Protein AF-N1UXR7-F1 (afdb_monomer_lite)

InterPro domains:
  IPR021555 Protein of unknown function DUF3000 [PF11452] (2-124)

Radius of gyration: 17.59 Å; chains: 1; bounding box: 46×43×42 Å

Sequence (134 aa):
MATGRFILLHDPEGSELWDGTFRIVTYIRAQLDAEMGNDTLLGSVAWTWLVEALDIHKAMYRNAGGTATRILSESFGTLAGQQDAIDIELRASWTPDNAQVQAHLEAWSDMVCTFAGLPPLPEGVASLPNRRRN

Organism: NCBI:txid1246476

Structure (mmCIF, N/CA/C/O backbone):
data_AF-N1UXR7-F1
#
_entry.id   AF-N1UXR7-F1
#
loop_
_atom_site.group_PDB
_atom_site.id
_atom_site.type_symbol
_atom_site.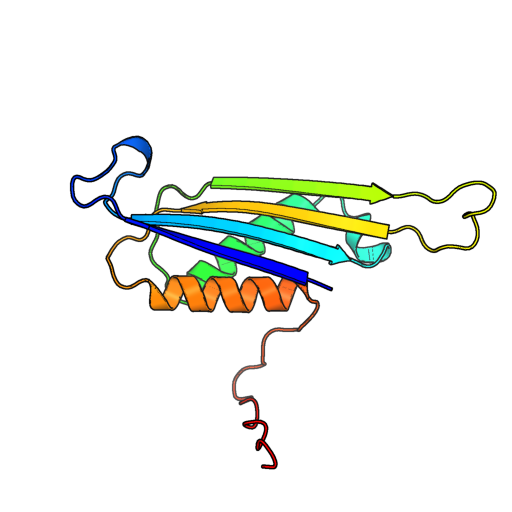label_atom_id
_atom_site.label_alt_id
_atom_site.label_comp_id
_atom_site.label_asym_id
_atom_site.label_entity_id
_atom_site.label_seq_id
_atom_site.pdbx_PDB_ins_code
_atom_site.Cartn_x
_atom_site.Cartn_y
_atom_site.Cartn_z
_atom_site.occupancy
_atom_site.B_iso_or_equiv
_atom_site.auth_seq_id
_atom_site.auth_comp_id
_atom_site.auth_asym_id
_atom_site.auth_atom_id
_atom_site.pdbx_PDB_model_num
ATOM 1 N N . MET A 1 1 ? -13.104 -8.328 7.776 1.00 74.94 1 MET A N 1
ATOM 2 C CA . MET A 1 1 ? -12.917 -8.693 6.344 1.00 74.94 1 MET A CA 1
ATOM 3 C C . MET A 1 1 ? -11.938 -7.706 5.733 1.00 74.94 1 MET A C 1
ATOM 5 O O . MET A 1 1 ? -12.107 -6.518 5.978 1.00 74.94 1 MET A O 1
ATOM 9 N N . ALA A 1 2 ? -10.950 -8.172 4.963 1.00 89.06 2 ALA A N 1
ATOM 10 C CA . ALA A 1 2 ? -10.018 -7.305 4.243 1.00 89.06 2 ALA A CA 1
ATOM 11 C C . ALA A 1 2 ? -10.224 -7.409 2.727 1.00 89.06 2 ALA A C 1
ATOM 13 O O . ALA A 1 2 ? -10.647 -8.439 2.202 1.00 89.06 2 ALA A O 1
ATOM 14 N N . THR A 1 3 ? -9.949 -6.331 2.008 1.00 92.81 3 THR A N 1
ATOM 15 C CA . THR A 1 3 ? -9.961 -6.287 0.547 1.00 92.81 3 THR A CA 1
ATOM 16 C C . THR A 1 3 ? -8.794 -5.437 0.084 1.00 92.81 3 THR A C 1
ATOM 18 O O . THR A 1 3 ? -8.600 -4.328 0.572 1.00 92.81 3 THR A O 1
ATOM 21 N N . GLY A 1 4 ? -8.032 -5.952 -0.875 1.00 94.44 4 GLY A N 1
ATOM 22 C CA . GLY A 1 4 ? -6.894 -5.260 -1.460 1.00 94.44 4 GLY A CA 1
ATOM 23 C C . GLY A 1 4 ? -7.018 -5.132 -2.975 1.00 94.44 4 GLY A C 1
ATOM 24 O O . GLY A 1 4 ? -7.702 -5.919 -3.627 1.00 94.44 4 GLY A O 1
ATOM 25 N N . ARG A 1 5 ? -6.294 -4.173 -3.551 1.00 97.75 5 ARG A N 1
ATOM 26 C CA . ARG A 1 5 ? -5.986 -4.094 -4.982 1.00 97.75 5 ARG A CA 1
ATOM 27 C C . ARG A 1 5 ? -4.489 -3.916 -5.158 1.00 97.75 5 ARG A C 1
ATOM 29 O O . ARG A 1 5 ? -3.922 -3.022 -4.544 1.00 97.75 5 ARG A O 1
ATOM 36 N N . PHE A 1 6 ? -3.897 -4.719 -6.031 1.00 97.88 6 PHE A N 1
ATOM 37 C CA . PHE A 1 6 ? -2.530 -4.552 -6.507 1.00 97.88 6 PHE A CA 1
ATOM 38 C C . PHE A 1 6 ? -2.580 -4.097 -7.961 1.00 97.88 6 PHE A C 1
ATOM 40 O O . PHE A 1 6 ? -3.139 -4.791 -8.811 1.00 97.88 6 PHE A O 1
ATOM 47 N N . ILE A 1 7 ? -2.040 -2.918 -8.245 1.00 98.31 7 ILE A N 1
ATOM 48 C CA . ILE A 1 7 ? -2.045 -2.324 -9.580 1.00 98.31 7 ILE A CA 1
ATOM 49 C C . ILE A 1 7 ? -0.595 -2.147 -10.001 1.00 98.31 7 ILE A C 1
ATOM 51 O O . ILE A 1 7 ? 0.155 -1.427 -9.346 1.00 98.31 7 ILE A O 1
ATOM 55 N N . LEU A 1 8 ? -0.216 -2.790 -11.103 1.00 97.81 8 LEU A N 1
ATOM 56 C CA . LEU A 1 8 ? 1.086 -2.615 -11.729 1.00 97.81 8 LEU A CA 1
ATOM 57 C C . LEU A 1 8 ? 0.935 -1.727 -12.960 1.00 97.81 8 LEU A C 1
ATOM 59 O O . LEU A 1 8 ? 0.212 -2.068 -13.895 1.00 97.81 8 LEU A O 1
ATOM 63 N N . LEU A 1 9 ? 1.627 -0.596 -12.949 1.00 97.56 9 LEU A N 1
ATOM 64 C CA . LEU A 1 9 ? 1.743 0.315 -14.078 1.00 97.56 9 LEU A CA 1
ATOM 65 C C . LEU A 1 9 ? 3.109 0.121 -14.733 1.00 97.56 9 LEU A C 1
ATOM 67 O O . LEU A 1 9 ? 4.101 -0.105 -14.037 1.00 97.56 9 LEU A O 1
ATOM 71 N N . HIS A 1 10 ? 3.145 0.226 -16.057 1.00 96.88 10 HIS A N 1
ATOM 72 C CA . HIS A 1 10 ? 4.367 0.157 -16.846 1.00 96.88 10 HIS A CA 1
ATOM 73 C C . HIS A 1 10 ? 4.370 1.278 -17.884 1.00 96.88 10 HIS A C 1
ATOM 75 O O . HIS A 1 10 ? 3.444 1.373 -18.690 1.00 96.88 10 HIS A O 1
ATOM 81 N N . ASP A 1 11 ? 5.419 2.091 -17.852 1.00 96.38 11 ASP A N 1
ATOM 82 C CA . ASP A 1 11 ? 5.752 3.093 -18.855 1.00 96.38 11 ASP A CA 1
ATOM 83 C C . ASP A 1 11 ? 7.132 2.744 -19.445 1.00 96.38 11 ASP A C 1
ATOM 85 O O . ASP A 1 11 ? 8.141 2.886 -18.746 1.00 96.38 11 ASP A O 1
ATOM 89 N N . PRO A 1 12 ? 7.201 2.255 -20.699 1.00 94.75 12 PRO A N 1
ATOM 90 C CA . PRO A 1 12 ? 8.462 1.876 -21.334 1.00 94.75 12 PRO A CA 1
ATOM 91 C C . PRO A 1 12 ? 9.459 3.030 -21.484 1.00 94.75 12 PRO A C 1
ATOM 93 O O . PRO A 1 12 ? 10.661 2.774 -21.550 1.00 94.75 12 PRO A O 1
ATOM 96 N N . GLU A 1 13 ? 8.980 4.275 -21.562 1.00 95.62 13 GLU A N 1
ATOM 97 C CA . GLU A 1 13 ? 9.832 5.464 -21.696 1.00 95.62 13 GLU A CA 1
ATOM 98 C C . GLU A 1 13 ? 10.360 5.944 -20.334 1.00 95.62 13 GLU A C 1
ATOM 100 O O . GLU A 1 13 ? 11.346 6.679 -20.267 1.00 95.62 13 GLU A O 1
ATOM 105 N N . GLY A 1 14 ? 9.768 5.445 -19.247 1.00 92.44 14 GLY A N 1
ATOM 106 C CA . GLY A 1 14 ? 10.100 5.812 -17.880 1.00 92.44 14 GLY A CA 1
ATOM 107 C C . GLY A 1 14 ? 9.419 7.103 -17.432 1.00 92.44 14 GLY A C 1
ATOM 108 O O . GLY A 1 14 ? 9.118 7.997 -18.216 1.00 92.44 14 GLY A O 1
ATOM 109 N N . SER A 1 15 ? 9.193 7.211 -16.125 1.00 93.38 15 SER A N 1
ATOM 110 C CA . SER A 1 15 ? 8.589 8.387 -15.504 1.00 93.38 15 SER A CA 1
ATOM 111 C C . SER A 1 15 ? 9.525 8.980 -14.458 1.00 93.38 15 SER A C 1
ATOM 113 O O . SER A 1 15 ? 9.924 8.282 -13.525 1.00 93.38 15 SER A O 1
ATOM 115 N N . GLU A 1 16 ? 9.819 10.280 -14.553 1.00 92.12 16 GLU A N 1
ATOM 116 C CA . GLU A 1 16 ? 10.569 11.006 -13.514 1.00 92.12 16 GLU A CA 1
ATOM 117 C C . GLU A 1 16 ? 9.841 10.977 -12.162 1.00 92.12 16 GLU A C 1
ATOM 119 O O . GLU A 1 16 ? 10.471 10.842 -11.118 1.00 92.12 16 GLU A O 1
ATOM 124 N N . LEU A 1 17 ? 8.502 11.034 -12.171 1.00 90.81 17 LEU A N 1
ATOM 125 C CA . LEU A 1 17 ? 7.686 10.966 -10.953 1.00 90.81 17 LEU A CA 1
ATOM 126 C C . LEU A 1 17 ? 7.802 9.612 -10.251 1.00 90.81 17 LEU A C 1
ATOM 128 O O . LEU A 1 17 ? 7.668 9.530 -9.030 1.00 90.81 17 LEU A O 1
ATOM 132 N N . TRP A 1 18 ? 7.988 8.538 -11.016 1.00 94.19 18 TRP A N 1
ATOM 133 C CA . TRP A 1 18 ? 8.164 7.201 -10.459 1.00 94.19 18 TRP A CA 1
ATOM 134 C C . TRP A 1 18 ? 9.631 6.922 -10.145 1.00 94.19 18 TRP A C 1
ATOM 136 O O . TRP A 1 18 ? 9.902 6.110 -9.262 1.00 94.19 18 TRP A O 1
ATOM 146 N N . ASP A 1 19 ? 10.556 7.610 -10.816 1.00 94.50 19 ASP A N 1
ATOM 147 C CA . ASP A 1 19 ? 11.961 7.227 -10.941 1.00 94.50 19 ASP A CA 1
ATOM 148 C C . ASP A 1 19 ? 12.082 5.798 -11.484 1.00 94.50 19 ASP A C 1
ATOM 150 O O . ASP A 1 19 ? 12.632 4.906 -10.851 1.00 94.50 19 ASP A O 1
ATOM 154 N N . GLY A 1 20 ? 11.473 5.510 -12.632 1.00 93.75 20 GLY A N 1
ATOM 155 C CA . GLY A 1 20 ? 11.534 4.171 -13.216 1.00 93.75 20 GLY A CA 1
ATOM 156 C C . GLY A 1 20 ? 10.464 3.909 -14.261 1.00 93.75 20 GLY A C 1
ATOM 157 O O . GLY A 1 20 ? 9.637 4.767 -14.561 1.00 93.75 20 GLY A O 1
ATOM 158 N N . THR A 1 21 ? 10.483 2.697 -14.812 1.00 96.50 21 THR A N 1
ATOM 159 C CA . THR A 1 21 ? 9.521 2.240 -15.828 1.00 96.50 21 THR A CA 1
ATOM 160 C C . THR A 1 21 ? 8.320 1.519 -15.228 1.00 96.50 21 THR A C 1
ATOM 162 O O . THR A 1 21 ? 7.313 1.340 -15.903 1.00 96.50 21 THR A O 1
ATOM 165 N N . PHE A 1 22 ? 8.385 1.123 -13.955 1.00 97.56 22 PHE A N 1
ATOM 166 C CA . PHE A 1 22 ? 7.290 0.461 -13.252 1.00 97.56 22 PHE A CA 1
ATOM 167 C C . PHE A 1 22 ? 6.837 1.265 -12.041 1.00 97.56 22 PHE A C 1
ATOM 169 O O . PHE A 1 22 ? 7.647 1.856 -11.330 1.00 97.56 22 PHE A O 1
ATOM 176 N N . ARG A 1 23 ? 5.539 1.211 -11.749 1.00 98.12 23 ARG A N 1
ATOM 177 C CA . ARG A 1 23 ? 4.977 1.723 -10.497 1.00 98.12 23 ARG A CA 1
ATOM 178 C C . ARG A 1 23 ? 3.941 0.754 -9.975 1.00 98.12 23 ARG A C 1
ATOM 180 O O . ARG A 1 23 ? 3.017 0.382 -10.693 1.00 98.12 23 ARG A O 1
ATOM 187 N N . ILE A 1 24 ? 4.079 0.370 -8.714 1.00 98.50 24 ILE A N 1
ATOM 188 C CA . ILE A 1 24 ? 3.041 -0.370 -8.012 1.00 98.50 24 ILE A CA 1
ATOM 189 C C . ILE A 1 24 ? 2.196 0.626 -7.236 1.00 98.50 24 ILE A C 1
ATOM 191 O O . ILE A 1 24 ? 2.721 1.506 -6.555 1.00 98.50 24 ILE A O 1
ATOM 195 N N . VAL A 1 25 ? 0.880 0.480 -7.342 1.00 98.31 25 VAL A N 1
ATOM 196 C CA . VAL A 1 25 ? -0.108 1.214 -6.556 1.00 98.31 25 VAL A CA 1
ATOM 197 C C . VAL A 1 25 ? -0.995 0.197 -5.855 1.00 98.31 25 VAL A C 1
ATOM 199 O O . VAL A 1 25 ? -1.487 -0.746 -6.474 1.00 98.31 25 VAL A O 1
ATOM 202 N N . THR A 1 26 ? -1.211 0.392 -4.560 1.00 97.81 26 THR A N 1
ATOM 203 C CA . THR A 1 26 ? -2.071 -0.465 -3.752 1.00 97.81 26 THR A CA 1
ATOM 204 C C . THR A 1 26 ? -3.121 0.333 -3.001 1.00 97.81 26 THR A C 1
ATOM 206 O O . THR A 1 26 ? -2.910 1.475 -2.583 1.00 97.81 26 THR A O 1
ATOM 209 N N . TYR A 1 27 ? -4.263 -0.316 -2.831 1.00 96.50 27 TYR A N 1
ATOM 210 C CA . TYR A 1 27 ? -5.338 0.082 -1.943 1.00 96.50 27 TYR A CA 1
ATOM 211 C C . TYR A 1 27 ? -5.692 -1.136 -1.099 1.00 96.50 27 TYR A C 1
ATOM 213 O O . TYR A 1 27 ? -6.022 -2.173 -1.671 1.00 96.50 27 TYR A O 1
ATOM 221 N N . ILE A 1 28 ? -5.647 -1.029 0.225 1.00 95.38 28 ILE A N 1
ATOM 222 C CA . ILE A 1 28 ? -6.076 -2.082 1.149 1.00 95.38 28 ILE A CA 1
ATOM 223 C C . ILE A 1 28 ? -7.066 -1.469 2.127 1.00 95.38 28 ILE A C 1
ATOM 225 O O . ILE A 1 28 ? -6.786 -0.430 2.717 1.00 95.38 28 ILE A O 1
ATOM 229 N N . ARG A 1 29 ? -8.214 -2.114 2.311 1.00 93.88 29 ARG A N 1
ATOM 230 C CA . ARG A 1 29 ? -9.185 -1.767 3.345 1.00 93.88 29 ARG A CA 1
ATOM 231 C C . ARG A 1 29 ? -9.473 -2.982 4.203 1.00 93.88 29 ARG A C 1
ATOM 233 O O . ARG A 1 29 ? -9.702 -4.064 3.662 1.00 93.88 29 ARG A O 1
ATOM 240 N N . ALA A 1 30 ? -9.518 -2.793 5.512 1.00 91.31 30 ALA A N 1
ATOM 241 C CA . ALA A 1 30 ? -9.981 -3.814 6.435 1.00 91.31 30 ALA A CA 1
ATOM 242 C C . ALA A 1 30 ? -10.808 -3.207 7.561 1.00 91.31 30 ALA A C 1
ATOM 244 O O . ALA A 1 30 ? -10.490 -2.128 8.059 1.00 91.31 30 ALA A O 1
ATOM 245 N N . GLN A 1 31 ? -11.832 -3.950 7.964 1.00 88.44 31 GLN A N 1
ATOM 246 C CA . GLN A 1 31 ? -12.543 -3.715 9.212 1.00 88.44 31 GLN A CA 1
ATOM 247 C C . GLN A 1 31 ? -11.806 -4.444 10.337 1.00 88.44 31 GLN A C 1
ATOM 249 O O . GLN A 1 31 ? -11.541 -5.645 10.209 1.00 88.44 31 GLN A O 1
ATOM 254 N N . LEU A 1 32 ? -11.492 -3.716 11.402 1.00 81.56 32 LEU A N 1
ATOM 255 C CA . LEU A 1 32 ? -10.800 -4.180 12.598 1.00 81.56 32 LEU A CA 1
ATOM 256 C C . LEU A 1 32 ? -11.735 -4.134 13.806 1.00 81.56 32 LEU A C 1
ATOM 258 O O . LEU A 1 32 ? -12.687 -3.349 13.848 1.00 81.56 32 LEU A O 1
ATOM 262 N N . ASP A 1 33 ? -11.410 -4.943 14.808 1.00 74.06 33 ASP A N 1
ATOM 263 C CA . ASP A 1 33 ? -12.106 -4.920 16.089 1.00 74.06 33 ASP A CA 1
ATOM 264 C C . ASP A 1 33 ? -11.790 -3.634 16.871 1.00 74.06 33 ASP A C 1
ATOM 266 O O . ASP A 1 33 ? -10.713 -3.037 16.743 1.00 74.06 33 ASP A O 1
ATOM 270 N N . ALA A 1 34 ? -12.738 -3.212 17.712 1.00 67.44 34 ALA A N 1
ATOM 271 C CA . ALA A 1 34 ? -12.684 -1.938 18.431 1.00 67.44 34 ALA A CA 1
ATOM 272 C C . ALA A 1 34 ? -11.439 -1.780 19.334 1.00 67.44 34 ALA A C 1
ATOM 274 O O . ALA A 1 34 ? -10.929 -0.669 19.486 1.00 67.44 34 ALA A O 1
ATOM 275 N N . GLU A 1 35 ? -10.905 -2.877 19.889 1.00 67.44 35 GLU A N 1
ATOM 276 C CA . GLU A 1 35 ? -9.672 -2.849 20.695 1.00 67.44 35 GLU A CA 1
ATOM 277 C C . GLU A 1 35 ? -8.433 -2.474 19.868 1.00 67.44 35 GLU A C 1
ATOM 279 O O . GLU A 1 35 ? -7.630 -1.661 20.320 1.00 67.44 35 GLU A O 1
ATOM 284 N N . MET A 1 36 ? -8.291 -2.996 18.642 1.00 67.94 36 MET A N 1
ATOM 285 C CA . MET A 1 36 ? -7.174 -2.643 17.749 1.00 67.94 36 MET A CA 1
ATOM 286 C C . MET A 1 36 ? -7.318 -1.229 17.190 1.00 67.94 36 MET A C 1
ATOM 288 O O . MET A 1 36 ? -6.330 -0.526 16.986 1.00 67.94 36 MET A O 1
ATOM 292 N N . GLY A 1 37 ? -8.546 -0.801 16.907 1.00 63.75 37 GLY A N 1
ATOM 293 C CA . GLY A 1 37 ? -8.768 0.461 16.216 1.00 63.75 37 GLY A CA 1
ATOM 294 C C . GLY A 1 37 ? -8.648 1.715 17.092 1.00 63.75 37 GLY A C 1
ATOM 295 O O . GLY A 1 37 ? -8.424 2.805 16.562 1.00 63.75 37 GLY A O 1
ATOM 296 N N . ASN A 1 38 ? -8.735 1.591 18.418 1.00 67.69 38 ASN A N 1
ATOM 297 C CA . ASN A 1 38 ? -8.510 2.724 19.321 1.00 67.69 38 ASN A CA 1
ATOM 298 C C . ASN A 1 38 ? -7.030 3.126 19.436 1.00 67.69 38 ASN A C 1
ATOM 300 O O . ASN A 1 38 ? -6.731 4.218 19.927 1.00 67.69 38 ASN A O 1
ATOM 304 N N . ASP A 1 39 ? -6.105 2.310 18.922 1.00 77.94 39 ASP A N 1
ATOM 305 C CA . ASP A 1 39 ? -4.686 2.651 18.871 1.00 77.94 39 ASP A CA 1
ATOM 306 C C . ASP A 1 39 ? -4.431 3.799 17.878 1.00 77.94 39 ASP A C 1
ATOM 308 O O . ASP A 1 39 ? -4.665 3.693 16.669 1.00 77.94 39 ASP A O 1
ATOM 312 N N . THR A 1 40 ? -3.946 4.935 18.386 1.00 77.44 40 THR A N 1
ATOM 313 C CA . THR A 1 40 ? -3.560 6.111 17.589 1.00 77.44 40 THR A CA 1
ATOM 314 C C . THR A 1 40 ? -2.410 5.829 16.626 1.00 77.44 40 THR A C 1
ATOM 316 O O . THR A 1 40 ? -2.271 6.541 15.632 1.00 77.44 40 THR A O 1
ATOM 319 N N . LEU A 1 41 ? -1.635 4.771 16.864 1.00 86.38 41 LEU A N 1
ATOM 320 C CA . LEU A 1 41 ? -0.518 4.344 16.031 1.00 86.38 41 LEU A CA 1
ATOM 321 C C . LEU A 1 41 ? -0.932 3.413 14.893 1.00 86.38 41 LEU A C 1
ATOM 323 O O . LEU A 1 41 ? -0.089 3.092 14.059 1.00 86.38 41 LEU A O 1
ATOM 327 N N . LEU A 1 42 ? -2.206 3.017 14.794 1.00 85.75 42 LEU A N 1
ATOM 328 C CA . LEU A 1 42 ? -2.664 2.049 13.795 1.00 85.75 42 LEU A CA 1
ATOM 329 C C . LEU A 1 42 ? -2.269 2.433 12.356 1.00 85.75 42 LEU A C 1
ATOM 331 O O . LEU A 1 42 ? -1.894 1.574 11.561 1.00 85.75 42 LEU A O 1
ATOM 335 N N . GLY A 1 43 ? -2.295 3.726 12.020 1.00 88.94 43 GLY A N 1
ATOM 336 C CA . GLY A 1 43 ? -1.844 4.202 10.710 1.00 88.94 43 GLY A CA 1
ATOM 337 C C . GLY A 1 43 ? -0.344 3.983 10.470 1.00 88.94 43 GLY A C 1
ATOM 338 O O . GLY A 1 43 ? 0.055 3.568 9.383 1.00 88.94 43 GLY A O 1
ATOM 339 N N . SER A 1 44 ? 0.485 4.213 11.491 1.00 90.94 44 SER A N 1
ATOM 340 C CA . SER A 1 44 ? 1.925 3.942 11.441 1.00 90.94 44 SER A CA 1
ATOM 341 C C . SER A 1 44 ? 2.210 2.444 11.389 1.00 90.94 44 SER A C 1
ATOM 343 O O . SER A 1 44 ? 3.053 2.023 10.608 1.00 90.94 44 SER A O 1
ATOM 345 N N . VAL A 1 45 ? 1.467 1.636 12.148 1.00 89.50 45 VAL A N 1
ATOM 346 C CA . VAL A 1 45 ? 1.568 0.168 12.137 1.00 89.50 45 VAL A CA 1
ATOM 347 C C . VAL A 1 45 ? 1.225 -0.394 10.755 1.00 89.50 45 VAL A C 1
ATOM 349 O O . VAL A 1 45 ? 1.984 -1.188 10.211 1.00 89.50 45 VAL A O 1
ATOM 352 N N . ALA A 1 46 ? 0.142 0.083 10.136 1.00 91.06 46 ALA A N 1
ATOM 353 C CA . ALA A 1 46 ? -0.234 -0.279 8.772 1.00 91.06 46 ALA A CA 1
ATOM 354 C C . ALA A 1 46 ? 0.868 0.013 7.745 1.00 91.06 46 ALA A C 1
ATOM 356 O O . ALA A 1 46 ? 1.086 -0.779 6.827 1.00 91.06 46 ALA A O 1
ATOM 357 N N . TRP A 1 47 ? 1.557 1.147 7.889 1.00 94.69 47 TRP A N 1
ATOM 358 C CA . TRP A 1 47 ? 2.703 1.481 7.048 1.00 94.69 47 TRP A CA 1
ATOM 359 C C . TRP A 1 47 ? 3.897 0.560 7.315 1.00 94.69 47 TRP A C 1
ATOM 361 O O . TRP A 1 47 ? 4.498 0.050 6.371 1.00 94.69 47 TRP A O 1
ATOM 371 N N . THR A 1 48 ? 4.212 0.306 8.585 1.00 92.88 48 THR A N 1
ATOM 372 C CA . THR A 1 48 ? 5.284 -0.610 8.985 1.00 92.88 48 THR A CA 1
ATOM 373 C C . THR A 1 48 ? 5.064 -2.006 8.411 1.00 92.88 48 THR A C 1
ATOM 375 O O . THR A 1 48 ? 5.985 -2.545 7.812 1.00 92.88 48 THR A O 1
ATOM 378 N N . TRP A 1 49 ? 3.842 -2.545 8.460 1.00 91.94 49 TRP A N 1
ATOM 379 C CA . TRP A 1 49 ? 3.530 -3.849 7.867 1.00 91.94 49 TRP A CA 1
ATOM 380 C C . TRP A 1 49 ? 3.792 -3.917 6.359 1.00 91.94 49 TRP A C 1
ATOM 382 O O . TRP A 1 49 ? 4.231 -4.956 5.876 1.00 91.94 49 TRP A O 1
ATOM 392 N N . LEU A 1 50 ? 3.560 -2.833 5.604 1.00 94.88 50 LEU A N 1
ATOM 393 C CA . LEU A 1 50 ? 3.934 -2.795 4.183 1.00 94.88 50 LEU A CA 1
ATOM 394 C C . LEU A 1 50 ? 5.445 -2.941 4.013 1.00 94.88 50 LEU A C 1
ATOM 396 O O . LEU A 1 50 ? 5.907 -3.730 3.194 1.00 94.88 50 LEU A O 1
ATOM 400 N N . VAL A 1 51 ? 6.200 -2.138 4.760 1.00 95.44 51 VAL A N 1
ATOM 401 C CA . VAL A 1 51 ? 7.661 -2.081 4.658 1.00 95.44 51 VAL A CA 1
ATOM 402 C C . VAL A 1 51 ? 8.280 -3.406 5.098 1.00 95.44 51 VAL A C 1
ATOM 404 O O . VAL A 1 51 ? 9.141 -3.931 4.400 1.00 95.44 51 VAL A O 1
ATOM 407 N N . GLU A 1 52 ? 7.799 -3.980 6.199 1.00 94.00 52 GLU A N 1
ATOM 408 C CA . GLU A 1 52 ? 8.229 -5.287 6.697 1.00 94.00 52 GLU A CA 1
ATOM 409 C C . GLU A 1 52 ? 7.918 -6.402 5.700 1.00 94.00 52 GLU A C 1
ATOM 411 O O . GLU A 1 52 ? 8.788 -7.218 5.414 1.00 94.00 52 GLU A O 1
ATOM 416 N N . ALA A 1 53 ? 6.716 -6.425 5.115 1.00 94.69 53 ALA A N 1
ATOM 417 C CA . ALA A 1 53 ? 6.382 -7.420 4.100 1.00 94.69 53 ALA A CA 1
ATOM 418 C C . ALA A 1 53 ? 7.301 -7.297 2.873 1.00 94.69 53 ALA A C 1
ATOM 420 O O . ALA A 1 53 ? 7.800 -8.298 2.362 1.00 94.69 53 ALA A O 1
ATOM 421 N N . LEU A 1 54 ? 7.587 -6.077 2.410 1.00 96.50 54 LEU A N 1
ATOM 422 C CA . LEU A 1 54 ? 8.534 -5.868 1.312 1.00 96.50 54 LEU A CA 1
ATOM 423 C C . LEU A 1 54 ? 9.947 -6.356 1.675 1.00 96.50 54 LEU A C 1
ATOM 425 O O . LEU A 1 54 ? 10.599 -6.981 0.839 1.00 96.50 54 LEU A O 1
ATOM 429 N N . ASP A 1 55 ? 10.402 -6.124 2.906 1.00 95.81 55 ASP A N 1
ATOM 430 C CA . ASP A 1 55 ? 11.720 -6.555 3.385 1.00 95.81 55 ASP A CA 1
ATOM 431 C C . ASP A 1 55 ? 11.831 -8.085 3.518 1.00 95.81 55 ASP A C 1
ATOM 433 O O . ASP A 1 55 ? 12.766 -8.690 2.990 1.00 95.81 55 ASP A O 1
ATOM 437 N N . ILE A 1 56 ? 10.827 -8.738 4.116 1.00 94.75 56 ILE A N 1
ATOM 438 C CA . ILE A 1 56 ? 10.754 -10.202 4.278 1.00 94.75 56 ILE A CA 1
ATOM 439 C C . ILE A 1 56 ? 10.876 -10.910 2.924 1.00 94.75 56 ILE A C 1
ATOM 441 O O . ILE A 1 56 ? 11.640 -11.870 2.780 1.00 94.75 56 ILE A O 1
ATOM 445 N N . HIS A 1 57 ? 10.169 -10.408 1.909 1.00 95.50 57 HIS A N 1
ATOM 446 C CA . HIS A 1 57 ? 10.216 -10.958 0.553 1.00 95.50 57 HIS A CA 1
ATOM 447 C C . HIS A 1 57 ? 11.415 -10.464 -0.266 1.00 95.50 57 HIS A C 1
ATOM 449 O O . HIS A 1 57 ? 11.571 -10.867 -1.420 1.00 95.50 57 HIS A O 1
ATOM 455 N N . LYS A 1 58 ? 12.282 -9.616 0.305 1.00 96.44 58 LYS A N 1
ATOM 456 C CA . LYS A 1 58 ? 13.446 -9.014 -0.370 1.00 96.44 58 LYS A CA 1
ATOM 457 C C . LYS A 1 58 ? 13.047 -8.270 -1.648 1.00 96.44 58 LYS A C 1
ATOM 459 O O . LYS A 1 58 ? 13.747 -8.300 -2.663 1.00 96.44 58 LYS A O 1
ATOM 464 N N . ALA A 1 59 ? 11.886 -7.629 -1.605 1.00 97.25 59 ALA A N 1
ATOM 465 C CA . ALA A 1 59 ? 11.275 -6.941 -2.724 1.00 97.25 59 ALA A CA 1
ATOM 466 C C . ALA A 1 59 ? 11.902 -5.551 -2.883 1.00 97.25 59 ALA A C 1
ATOM 468 O O . ALA A 1 59 ? 11.358 -4.567 -2.400 1.00 97.25 59 ALA A O 1
ATOM 469 N N . MET A 1 60 ? 13.055 -5.470 -3.543 1.00 97.00 60 MET A N 1
ATOM 470 C CA . MET A 1 60 ? 13.825 -4.229 -3.703 1.00 97.00 60 MET A CA 1
ATOM 471 C C . MET A 1 60 ? 12.999 -3.098 -4.343 1.00 97.00 60 MET A C 1
ATOM 473 O O . MET A 1 60 ? 12.455 -3.249 -5.442 1.00 97.00 60 MET A O 1
ATOM 477 N N . TYR A 1 61 ? 12.896 -1.964 -3.648 1.00 97.25 61 TYR A N 1
ATOM 478 C CA . TYR A 1 61 ? 12.063 -0.837 -4.056 1.00 97.25 61 TYR A CA 1
ATOM 479 C C . TYR A 1 61 ? 12.696 0.514 -3.730 1.00 97.25 61 TYR A C 1
ATOM 481 O O . TYR A 1 61 ? 13.542 0.650 -2.847 1.00 97.25 61 TYR A O 1
ATOM 489 N N . ARG A 1 62 ? 12.160 1.547 -4.378 1.00 96.06 62 ARG A N 1
ATOM 490 C CA . ARG A 1 62 ? 12.416 2.956 -4.073 1.00 96.06 62 ARG A CA 1
ATOM 491 C C . ARG A 1 62 ? 11.140 3.787 -4.151 1.00 96.06 62 ARG A C 1
ATOM 493 O O . ARG A 1 62 ? 10.087 3.305 -4.576 1.00 96.06 62 ARG A O 1
ATOM 500 N N . ASN A 1 63 ? 11.228 5.047 -3.727 1.00 95.50 63 ASN A N 1
ATOM 501 C CA . ASN A 1 63 ? 10.134 6.025 -3.789 1.00 95.50 63 ASN A CA 1
ATOM 502 C C . ASN A 1 63 ? 8.799 5.500 -3.235 1.00 95.50 63 ASN A C 1
ATOM 504 O O . ASN A 1 63 ? 7.733 5.728 -3.824 1.00 95.50 63 ASN A O 1
ATOM 508 N N . ALA A 1 64 ? 8.861 4.763 -2.121 1.00 97.06 64 ALA A N 1
ATOM 509 C CA . ALA A 1 64 ? 7.670 4.326 -1.414 1.00 97.06 64 ALA A CA 1
ATOM 510 C C . ALA A 1 64 ? 7.022 5.506 -0.691 1.00 97.06 64 ALA A C 1
ATOM 512 O O . ALA A 1 64 ? 7.688 6.291 -0.020 1.00 97.06 64 ALA A O 1
ATOM 513 N N . GLY A 1 65 ? 5.706 5.603 -0.807 1.00 97.00 65 GLY A N 1
ATOM 514 C CA . GLY A 1 65 ? 4.915 6.585 -0.085 1.00 97.00 65 GLY A CA 1
ATOM 515 C C . GLY A 1 65 ? 3.448 6.195 -0.065 1.00 97.00 65 GLY A C 1
ATOM 516 O O . GLY A 1 65 ? 2.987 5.389 -0.878 1.00 97.00 65 GLY A O 1
ATOM 517 N N . GLY A 1 66 ? 2.700 6.767 0.869 1.00 96.50 66 GLY A N 1
ATOM 518 C CA . GLY A 1 66 ? 1.296 6.441 1.029 1.00 96.50 66 GLY A CA 1
ATOM 519 C C . GLY A 1 66 ? 0.624 7.190 2.165 1.00 96.50 66 GLY A C 1
ATOM 520 O O . GLY A 1 66 ? 1.225 8.017 2.845 1.00 96.50 66 GLY A O 1
ATOM 521 N N . THR A 1 67 ? -0.647 6.870 2.359 1.00 97.00 67 THR A N 1
ATOM 522 C CA . THR A 1 67 ? -1.498 7.377 3.428 1.00 97.00 67 THR A CA 1
ATOM 523 C C . THR A 1 67 ? -2.247 6.213 4.053 1.00 97.00 67 THR A C 1
ATOM 525 O O . THR A 1 67 ? -2.885 5.440 3.333 1.00 97.00 67 THR A O 1
ATOM 528 N N . ALA A 1 68 ? -2.230 6.130 5.379 1.00 94.81 68 ALA A N 1
ATOM 529 C CA . ALA A 1 68 ? -3.145 5.293 6.140 1.00 94.81 68 ALA A CA 1
ATOM 530 C C . ALA A 1 68 ? -4.237 6.182 6.748 1.00 94.81 68 ALA A C 1
ATOM 532 O O . ALA A 1 68 ? -3.942 7.214 7.348 1.00 94.81 68 ALA A O 1
ATOM 533 N N . THR A 1 69 ? -5.498 5.810 6.566 1.00 92.56 69 THR A N 1
ATOM 534 C CA . THR A 1 69 ? -6.664 6.530 7.084 1.00 92.56 69 THR A CA 1
ATOM 535 C C . THR A 1 69 ? -7.463 5.603 7.980 1.00 92.56 69 THR A C 1
ATOM 537 O O . THR A 1 69 ? -7.787 4.486 7.586 1.00 92.56 69 THR A O 1
ATOM 540 N N . ARG A 1 70 ? -7.789 6.082 9.181 1.00 89.50 70 ARG A N 1
ATOM 541 C CA . ARG A 1 70 ? -8.643 5.381 10.136 1.00 89.50 70 ARG A CA 1
ATOM 542 C C . ARG A 1 70 ? -10.021 6.026 10.154 1.00 89.50 70 ARG A C 1
ATOM 544 O O . ARG A 1 70 ? -10.126 7.245 10.270 1.00 89.50 70 ARG A O 1
ATOM 551 N N . ILE A 1 71 ? -11.058 5.208 10.064 1.00 89.19 71 ILE A N 1
ATOM 552 C CA . ILE A 1 71 ? -12.455 5.631 10.103 1.00 89.19 71 ILE A CA 1
ATOM 553 C C . ILE A 1 71 ? -13.073 5.010 11.353 1.00 89.19 71 ILE A C 1
ATOM 555 O O . ILE A 1 71 ? -13.146 3.789 11.466 1.00 89.19 71 ILE A O 1
ATOM 559 N N . LEU A 1 72 ? -13.485 5.860 12.293 1.00 86.69 72 LEU A N 1
ATOM 560 C CA . LEU A 1 72 ? -14.181 5.465 13.516 1.00 86.69 72 LEU A CA 1
ATOM 561 C C . LEU A 1 72 ? -15.683 5.650 13.296 1.00 86.69 72 LEU A C 1
ATOM 563 O O . LEU A 1 72 ? -16.118 6.749 12.953 1.00 86.69 72 LEU A O 1
ATOM 567 N N . SER A 1 73 ? -16.455 4.580 13.463 1.00 85.25 73 SER A N 1
ATOM 568 C CA . SER A 1 73 ? -17.914 4.612 13.364 1.00 85.25 73 SER A CA 1
ATOM 569 C C . SER A 1 73 ? -18.516 4.259 14.716 1.00 85.25 73 SER A C 1
ATOM 571 O O . SER A 1 73 ? -18.568 3.086 15.080 1.00 85.25 73 SER A O 1
ATOM 573 N N . GLU A 1 74 ? -18.958 5.285 15.441 1.00 84.62 74 GLU A N 1
ATOM 574 C CA . GLU A 1 74 ? -19.660 5.141 16.717 1.00 84.62 74 GLU A CA 1
ATOM 575 C C . GLU A 1 74 ? -21.175 5.064 16.492 1.00 84.62 74 GLU A C 1
ATOM 577 O O . GLU A 1 74 ? -21.746 5.839 15.713 1.00 84.62 74 GLU A O 1
ATOM 582 N N . SER A 1 75 ? -21.837 4.129 17.171 1.00 84.56 75 SER A N 1
ATOM 583 C CA . SER A 1 75 ? -23.277 3.904 17.012 1.00 84.56 75 SER A CA 1
ATOM 584 C C . SER A 1 75 ? -24.105 4.615 18.088 1.00 84.56 75 SER A C 1
ATOM 586 O O . SER A 1 75 ? -23.879 4.453 19.283 1.00 84.56 75 SER A O 1
ATOM 588 N N . PHE A 1 76 ? -25.141 5.360 17.681 1.00 85.62 76 PHE A N 1
ATOM 589 C CA . PHE A 1 76 ? -26.016 6.115 18.593 1.00 85.62 76 PHE A CA 1
ATOM 590 C C . PHE A 1 76 ? -27.504 5.786 18.392 1.00 85.62 76 PHE A C 1
ATOM 592 O O . PHE A 1 76 ? -27.933 5.322 17.333 1.00 85.62 76 PHE A O 1
ATOM 599 N N . GLY A 1 77 ? -28.327 6.068 19.409 1.00 87.94 77 GLY A N 1
ATOM 600 C CA . GLY A 1 77 ? -29.788 5.958 19.327 1.00 87.94 77 GLY A CA 1
ATOM 601 C C . GLY A 1 77 ? -30.270 4.532 19.049 1.00 87.94 77 GLY A C 1
ATOM 602 O O . GLY A 1 77 ? -29.967 3.611 19.801 1.00 87.94 77 GLY A O 1
ATOM 603 N N . THR A 1 78 ? -31.019 4.336 17.962 1.00 83.81 78 THR A N 1
ATOM 604 C CA . THR A 1 78 ? -31.545 3.017 17.558 1.00 83.81 78 THR A CA 1
ATOM 605 C C . THR A 1 78 ? -30.454 2.016 17.168 1.00 83.81 78 THR A C 1
ATOM 607 O O . THR A 1 78 ? -30.735 0.821 17.103 1.00 83.81 78 THR A O 1
ATOM 610 N N . LEU A 1 79 ? -29.223 2.483 16.935 1.00 79.44 79 LEU A N 1
ATOM 611 C CA . LEU A 1 79 ? -28.056 1.651 16.646 1.00 79.44 79 LEU A CA 1
ATOM 612 C C . LEU A 1 79 ? -27.171 1.421 17.880 1.00 79.44 79 LEU A C 1
ATOM 614 O O . LEU A 1 79 ? -26.201 0.690 17.772 1.00 79.44 79 LEU A O 1
ATOM 618 N N . ALA A 1 80 ? -27.504 1.965 19.057 1.00 76.12 80 ALA A N 1
ATOM 619 C CA . ALA A 1 80 ? -26.652 1.904 20.255 1.00 76.12 80 ALA A CA 1
ATOM 620 C C . ALA A 1 80 ? -26.355 0.480 20.784 1.00 76.12 80 ALA A C 1
ATOM 622 O O . ALA A 1 80 ? -25.525 0.315 21.670 1.00 76.12 80 ALA A O 1
ATOM 623 N N . GLY A 1 81 ? -27.044 -0.551 20.278 1.00 73.56 81 GLY A N 1
ATOM 624 C CA . GLY A 1 81 ? -26.734 -1.958 20.557 1.00 73.56 81 GLY A CA 1
ATOM 625 C C . GLY A 1 81 ? -25.757 -2.606 19.566 1.00 73.56 81 GLY A C 1
ATOM 626 O O . GLY A 1 81 ? -25.410 -3.771 19.742 1.00 73.56 81 GLY A O 1
ATOM 627 N N . GLN A 1 82 ? -25.356 -1.898 18.507 1.00 77.88 82 GLN A N 1
ATOM 628 C CA . GLN A 1 82 ? -24.334 -2.348 17.563 1.00 77.88 82 GLN A CA 1
ATOM 629 C C . GLN A 1 82 ? -22.948 -2.026 18.120 1.00 77.88 82 GLN A C 1
ATOM 631 O O . 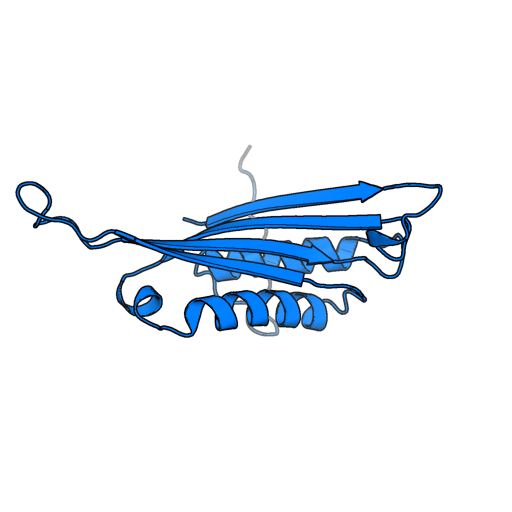GLN A 1 82 ? -22.759 -1.007 18.778 1.00 77.88 82 GLN A O 1
AT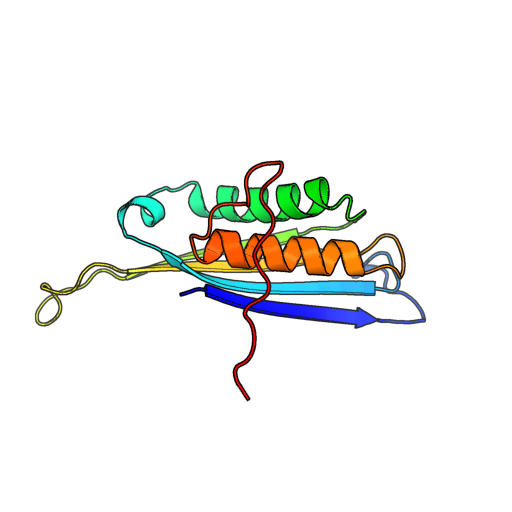OM 636 N N . GLN A 1 83 ? -21.983 -2.907 17.862 1.00 72.69 83 GLN A N 1
ATOM 637 C CA . GLN A 1 83 ? -20.588 -2.635 18.195 1.00 72.69 83 GLN A CA 1
ATOM 638 C C . GLN A 1 83 ? -20.046 -1.531 17.290 1.00 72.69 83 GLN A C 1
ATOM 640 O O . GLN A 1 83 ? -20.318 -1.523 16.086 1.00 72.69 83 GLN A O 1
ATOM 645 N N . ASP A 1 84 ? -19.257 -0.633 17.873 1.00 79.12 84 ASP A N 1
ATOM 646 C CA . ASP A 1 84 ? -18.504 0.352 17.107 1.00 79.12 84 ASP A CA 1
ATOM 647 C C . ASP A 1 84 ? -17.575 -0.357 16.122 1.00 79.12 84 ASP A C 1
ATOM 649 O O . ASP A 1 84 ? -17.001 -1.412 16.409 1.00 79.12 84 ASP A O 1
ATOM 653 N N . ALA A 1 85 ? -17.442 0.227 14.936 1.00 80.50 85 ALA A N 1
ATOM 654 C CA . ALA A 1 85 ? -16.645 -0.337 13.862 1.00 80.50 85 ALA A CA 1
ATOM 655 C C . ALA A 1 85 ? -15.474 0.581 13.543 1.00 80.50 85 ALA A C 1
ATOM 657 O O . ALA A 1 85 ? -15.625 1.804 13.458 1.00 80.50 85 ALA A O 1
ATOM 658 N N . ILE A 1 86 ? -14.310 -0.026 13.320 1.00 86.12 86 ILE A N 1
ATOM 659 C CA . ILE A 1 86 ? -13.115 0.702 12.920 1.00 86.12 86 ILE A CA 1
ATOM 660 C C . ILE A 1 86 ? -12.633 0.139 11.597 1.00 86.12 86 ILE A C 1
ATOM 662 O O . ILE A 1 86 ? -12.298 -1.036 11.487 1.00 86.12 86 ILE A O 1
ATOM 666 N N . ASP A 1 87 ? -12.609 0.989 10.579 1.00 89.44 87 ASP A N 1
ATOM 667 C CA . ASP A 1 87 ? -12.029 0.658 9.287 1.00 89.44 87 ASP A CA 1
ATOM 668 C C . ASP A 1 87 ? -10.659 1.320 9.166 1.00 89.44 87 ASP A C 1
ATOM 670 O O . ASP A 1 87 ? -10.482 2.498 9.496 1.00 89.44 87 ASP A O 1
ATOM 674 N N . ILE A 1 88 ? -9.698 0.577 8.630 1.00 91.06 88 ILE A N 1
ATOM 675 C CA . ILE A 1 88 ? -8.441 1.133 8.150 1.00 91.06 88 ILE A CA 1
ATOM 676 C C . ILE A 1 88 ? -8.370 1.030 6.636 1.00 91.06 88 ILE A C 1
ATOM 678 O O . ILE A 1 88 ? -8.714 0.012 6.038 1.00 91.06 88 ILE A O 1
ATOM 682 N N . GLU A 1 89 ? -7.895 2.104 6.024 1.00 94.88 89 GLU A N 1
ATOM 683 C CA . GLU A 1 89 ? -7.610 2.192 4.607 1.00 94.88 89 G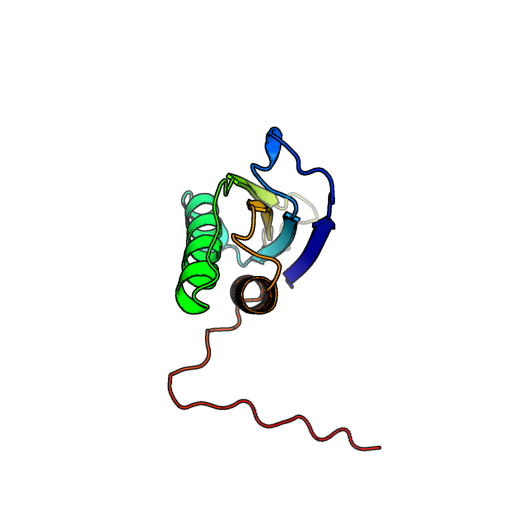LU A CA 1
ATOM 684 C C . GLU A 1 89 ? -6.149 2.588 4.406 1.00 94.88 89 GLU A C 1
ATOM 686 O O . GLU A 1 89 ? -5.729 3.661 4.832 1.00 94.88 89 GLU A O 1
ATOM 691 N N . LEU A 1 90 ? -5.379 1.747 3.723 1.00 96.00 90 LEU A N 1
ATOM 692 C CA . LEU A 1 90 ? -4.039 2.068 3.261 1.00 96.00 90 LEU A CA 1
ATOM 693 C C . LEU A 1 90 ? -4.052 2.299 1.755 1.00 96.00 90 LEU A C 1
ATOM 695 O O . LEU A 1 90 ? -4.430 1.424 0.976 1.00 96.00 90 LEU A O 1
ATOM 699 N N . ARG A 1 91 ? -3.548 3.459 1.344 1.00 98.00 91 ARG A N 1
ATOM 700 C CA . ARG A 1 91 ? -3.174 3.746 -0.041 1.00 98.00 91 ARG A CA 1
ATOM 701 C C . ARG A 1 91 ? -1.678 3.916 -0.087 1.00 98.00 91 ARG A C 1
ATOM 703 O O . ARG A 1 91 ? -1.152 4.783 0.599 1.00 98.00 91 ARG A O 1
ATOM 710 N N . ALA A 1 92 ? -0.995 3.121 -0.889 1.00 98.19 92 ALA A N 1
ATOM 711 C CA . ALA A 1 92 ? 0.448 3.225 -1.009 1.00 98.19 92 ALA A CA 1
ATOM 712 C C . ALA A 1 92 ? 0.887 3.010 -2.447 1.00 98.19 92 ALA A C 1
ATOM 714 O O . ALA A 1 92 ? 0.154 2.480 -3.281 1.00 98.19 92 ALA A O 1
ATOM 715 N N . SER A 1 93 ? 2.095 3.454 -2.744 1.00 98.38 93 SER A N 1
ATOM 716 C CA . SER A 1 93 ? 2.738 3.181 -4.014 1.00 98.38 93 SER A CA 1
ATOM 717 C C . SER A 1 93 ? 4.247 3.198 -3.855 1.00 98.38 93 SER A C 1
ATOM 719 O O . SER A 1 93 ? 4.776 3.927 -3.017 1.00 98.38 93 SER A O 1
ATOM 721 N N . TRP A 1 94 ? 4.928 2.394 -4.657 1.00 98.38 94 TRP A N 1
ATOM 722 C CA . TRP A 1 94 ? 6.383 2.294 -4.683 1.00 98.38 94 TRP A CA 1
ATOM 723 C C . TRP A 1 94 ? 6.848 1.887 -6.078 1.00 98.38 94 TRP A C 1
ATOM 725 O O . TRP A 1 94 ? 6.063 1.414 -6.906 1.00 98.38 94 TRP A O 1
ATOM 735 N N . THR A 1 95 ? 8.130 2.096 -6.340 1.00 98.38 95 THR A N 1
ATOM 736 C CA . THR A 1 95 ? 8.768 1.774 -7.614 1.00 98.38 95 THR A CA 1
ATOM 737 C C . THR A 1 95 ? 9.641 0.537 -7.425 1.00 98.38 95 THR A C 1
ATOM 739 O O . THR A 1 95 ? 10.573 0.594 -6.622 1.00 98.38 95 THR A O 1
ATOM 742 N N . PRO A 1 96 ? 9.344 -0.584 -8.108 1.00 97.75 96 PRO A N 1
ATOM 743 C CA . PRO A 1 96 ? 10.233 -1.743 -8.150 1.00 97.75 96 PRO A CA 1
ATOM 744 C C . PRO A 1 96 ? 11.594 -1.385 -8.746 1.00 97.75 96 PRO A C 1
ATOM 746 O O . PRO A 1 96 ? 11.675 -0.593 -9.687 1.00 97.75 96 PRO A O 1
ATOM 749 N N . ASP A 1 97 ? 12.661 -2.019 -8.268 1.00 95.06 97 ASP A N 1
ATOM 750 C CA . ASP A 1 97 ? 13.991 -1.789 -8.840 1.00 95.06 97 ASP A CA 1
ATOM 751 C C . ASP A 1 97 ? 14.190 -2.427 -10.216 1.00 95.06 97 ASP A C 1
ATOM 753 O O . ASP A 1 97 ? 15.034 -1.981 -10.994 1.00 95.06 97 ASP A O 1
ATOM 757 N N . ASN A 1 98 ? 13.404 -3.449 -10.547 1.00 91.75 98 ASN A N 1
ATOM 758 C CA . ASN A 1 98 ? 13.443 -4.112 -11.842 1.00 91.75 98 ASN A CA 1
ATOM 759 C C . ASN A 1 98 ? 12.074 -4.729 -12.196 1.00 91.75 98 ASN A C 1
ATOM 761 O O . ASN A 1 98 ? 11.108 -4.627 -11.443 1.00 91.75 98 ASN A O 1
ATOM 765 N N . ALA A 1 99 ? 11.986 -5.379 -13.359 1.00 92.31 99 ALA A N 1
ATOM 766 C CA . ALA A 1 99 ? 10.745 -5.973 -13.864 1.00 92.31 99 ALA A CA 1
ATOM 767 C C . ALA A 1 99 ? 10.275 -7.238 -13.106 1.00 92.31 99 ALA A C 1
ATOM 769 O O . ALA A 1 99 ? 9.201 -7.767 -13.398 1.00 92.31 99 ALA A O 1
ATOM 770 N N . GLN A 1 100 ? 11.056 -7.758 -12.153 1.00 92.62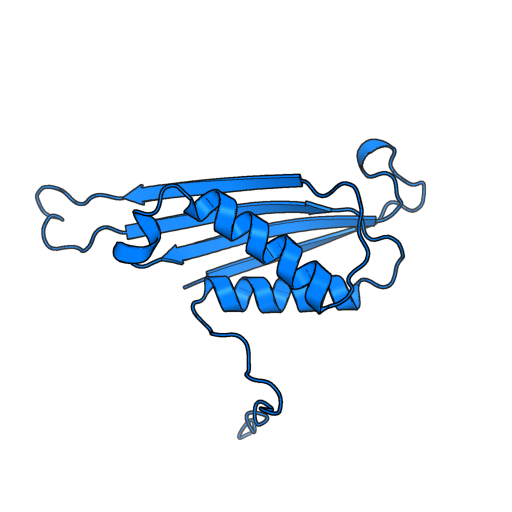 100 GLN A N 1
ATOM 771 C CA . GLN A 1 100 ? 10.711 -8.938 -11.355 1.00 92.62 100 GLN A CA 1
ATOM 772 C C . GLN A 1 100 ? 9.775 -8.538 -10.209 1.00 92.62 100 GLN A C 1
ATOM 774 O O . GLN A 1 100 ? 10.177 -8.329 -9.069 1.00 92.62 100 GLN A O 1
ATOM 779 N N . VAL A 1 101 ? 8.483 -8.449 -10.521 1.00 95.38 101 VAL A N 1
ATOM 780 C CA . VAL A 1 101 ? 7.452 -7.979 -9.578 1.00 95.38 101 VAL A CA 1
ATOM 781 C C . VAL A 1 101 ? 6.925 -9.055 -8.621 1.00 95.38 101 VAL A C 1
ATOM 783 O O . VAL A 1 101 ? 6.096 -8.752 -7.767 1.00 95.38 101 VAL A O 1
ATOM 786 N N . GLN A 1 102 ? 7.385 -10.304 -8.749 1.00 96.94 102 GLN A N 1
ATOM 787 C CA . GLN A 1 102 ? 6.870 -11.439 -7.974 1.00 96.94 102 GLN A CA 1
ATOM 788 C C . GLN A 1 102 ? 6.983 -11.204 -6.462 1.00 96.94 102 GLN A C 1
ATOM 790 O O . GLN A 1 102 ? 5.973 -11.278 -5.768 1.00 96.94 102 GLN A O 1
ATOM 795 N N . ALA A 1 103 ? 8.171 -10.838 -5.974 1.00 97.19 103 ALA A N 1
ATOM 796 C CA . ALA A 1 103 ? 8.402 -10.576 -4.553 1.00 97.19 103 ALA A CA 1
ATOM 797 C C . ALA A 1 103 ? 7.498 -9.456 -4.006 1.00 97.19 103 ALA A C 1
ATOM 799 O O . ALA A 1 103 ? 7.033 -9.522 -2.873 1.00 97.19 103 ALA A O 1
ATOM 800 N N . HIS A 1 104 ? 7.182 -8.448 -4.826 1.00 97.88 104 HIS A N 1
ATOM 801 C CA . HIS A 1 104 ? 6.271 -7.373 -4.429 1.00 97.88 104 HIS A CA 1
ATOM 802 C C . HIS A 1 104 ? 4.816 -7.840 -4.329 1.00 97.88 104 HIS A C 1
ATOM 804 O O . HIS A 1 104 ? 4.078 -7.357 -3.471 1.00 97.88 104 HIS A O 1
ATOM 810 N N . LEU A 1 105 ? 4.386 -8.744 -5.213 1.00 97.62 105 LEU A N 1
ATOM 811 C CA . LEU A 1 105 ? 3.036 -9.303 -5.177 1.00 97.62 105 LEU A CA 1
ATOM 812 C C . LEU A 1 105 ? 2.857 -10.252 -3.986 1.00 97.62 105 LEU A C 1
ATOM 814 O O . LEU A 1 105 ? 1.807 -10.230 -3.349 1.00 97.62 105 LEU A O 1
ATOM 818 N N . GLU A 1 106 ? 3.875 -11.054 -3.677 1.00 96.50 106 GLU A N 1
ATOM 819 C CA . GLU A 1 106 ? 3.890 -11.923 -2.497 1.00 96.50 106 GLU A CA 1
ATOM 820 C C . GLU A 1 106 ? 3.851 -11.092 -1.207 1.00 96.50 106 GLU A C 1
ATOM 822 O O . GLU A 1 106 ? 2.942 -11.284 -0.403 1.00 96.50 106 GLU A O 1
ATOM 827 N N . ALA A 1 107 ? 4.713 -10.073 -1.083 1.00 96.06 107 ALA A N 1
ATOM 828 C CA . ALA A 1 107 ? 4.679 -9.122 0.031 1.00 96.06 107 ALA A CA 1
ATOM 829 C C . ALA A 1 107 ? 3.305 -8.455 0.196 1.00 96.06 107 ALA A C 1
ATOM 831 O O . ALA A 1 107 ? 2.777 -8.334 1.300 1.00 96.06 107 ALA A O 1
ATOM 832 N N . TRP A 1 108 ? 2.687 -8.033 -0.910 1.00 96.56 108 TRP A N 1
ATOM 833 C CA . TRP A 1 108 ? 1.342 -7.466 -0.876 1.00 96.56 108 TRP A CA 1
ATOM 834 C C . TRP A 1 108 ? 0.286 -8.482 -0.419 1.00 96.56 108 TRP A C 1
ATOM 836 O O . TRP A 1 108 ? -0.621 -8.120 0.329 1.00 96.56 108 TRP A O 1
ATOM 846 N N . SER A 1 109 ? 0.389 -9.741 -0.848 1.00 94.38 109 SER A N 1
ATOM 847 C CA . SER A 1 109 ? -0.530 -10.804 -0.430 1.00 94.38 109 SER A CA 1
ATOM 848 C C . SER A 1 109 ? -0.434 -11.052 1.074 1.00 94.38 109 SER A C 1
ATOM 850 O O . SER A 1 109 ? -1.461 -11.082 1.754 1.00 94.38 109 SER A O 1
ATOM 852 N N . ASP A 1 110 ? 0.785 -11.162 1.601 1.00 91.50 110 ASP A N 1
ATOM 853 C CA . ASP A 1 110 ? 1.036 -11.341 3.033 1.00 91.50 110 ASP A CA 1
ATOM 854 C C . ASP A 1 110 ? 0.518 -10.150 3.836 1.00 91.50 110 ASP A C 1
ATOM 856 O O . ASP A 1 110 ? -0.163 -10.320 4.848 1.00 91.50 110 ASP A O 1
ATOM 860 N N . MET A 1 111 ? 0.709 -8.936 3.323 1.00 91.00 111 MET A N 1
ATOM 861 C CA . MET A 1 111 ? 0.131 -7.740 3.918 1.00 91.00 111 MET A CA 1
ATOM 862 C C . MET A 1 111 ? -1.404 -7.800 3.984 1.00 91.00 111 MET A C 1
ATOM 864 O O . MET A 1 111 ? -1.988 -7.499 5.025 1.00 91.00 111 MET A O 1
ATOM 868 N N . VAL A 1 112 ? -2.086 -8.198 2.905 1.00 92.12 112 VAL A N 1
ATOM 869 C CA . VAL A 1 112 ? -3.555 -8.337 2.903 1.00 92.12 112 VAL A CA 1
ATOM 870 C C . VAL A 1 112 ? -4.011 -9.404 3.905 1.00 92.12 112 VAL A C 1
ATOM 872 O O . VAL A 1 112 ? -5.024 -9.201 4.577 1.00 92.12 112 VAL A O 1
ATOM 875 N N . CYS A 1 113 ? -3.264 -10.501 4.055 1.00 89.44 113 CYS A N 1
ATOM 876 C CA . CYS A 1 113 ? -3.513 -11.522 5.075 1.00 89.44 113 CYS A CA 1
ATOM 877 C C . CYS A 1 113 ? -3.385 -10.953 6.497 1.00 89.44 113 CYS A C 1
ATOM 879 O O . CYS A 1 113 ? -4.296 -11.148 7.305 1.00 89.44 113 CYS A O 1
ATOM 881 N N . THR A 1 114 ? -2.335 -10.179 6.778 1.00 86.94 114 THR A N 1
ATOM 882 C CA . THR A 1 114 ? -2.149 -9.496 8.070 1.00 86.94 114 THR A CA 1
ATOM 883 C C . THR A 1 114 ? -3.324 -8.567 8.381 1.00 86.94 114 THR A C 1
ATOM 885 O O . THR A 1 114 ? -3.900 -8.633 9.465 1.00 86.94 114 THR A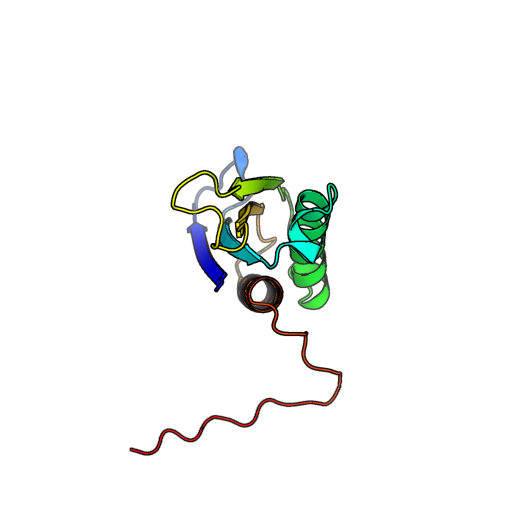 O 1
ATOM 888 N N . PHE A 1 115 ? -3.775 -7.768 7.406 1.00 85.12 115 PHE A N 1
ATOM 889 C CA . PHE A 1 115 ? -4.968 -6.917 7.549 1.00 85.12 115 PHE A CA 1
ATOM 890 C C . PHE A 1 115 ? -6.267 -7.709 7.736 1.00 85.12 115 PHE A C 1
ATOM 892 O O . PHE A 1 115 ? -7.231 -7.198 8.303 1.00 85.12 115 PHE A O 1
ATOM 899 N N . ALA A 1 116 ? -6.320 -8.951 7.254 1.00 86.25 116 ALA A N 1
ATOM 900 C CA . ALA A 1 116 ? -7.439 -9.856 7.481 1.00 86.25 116 ALA A CA 1
ATOM 901 C C . ALA A 1 116 ? -7.402 -10.530 8.866 1.00 86.25 116 ALA A C 1
ATOM 903 O O . ALA A 1 116 ? -8.314 -11.298 9.170 1.00 86.25 116 ALA A O 1
ATOM 904 N N . GLY A 1 117 ? -6.378 -10.261 9.687 1.00 82.38 117 GLY A N 1
ATOM 905 C CA . GLY A 1 117 ? -6.173 -10.900 10.987 1.00 82.38 117 GLY A CA 1
ATOM 906 C C . GLY A 1 117 ? -5.583 -12.309 10.893 1.00 82.38 117 GLY A C 1
ATOM 907 O O . GLY A 1 117 ? -5.670 -13.073 11.853 1.00 82.38 117 GLY A O 1
ATOM 908 N N . LEU A 1 118 ? -5.009 -12.686 9.744 1.00 75.75 118 LEU A N 1
ATOM 909 C CA . LEU A 1 118 ? -4.325 -13.966 9.589 1.00 75.75 118 LEU A CA 1
ATOM 910 C C . LEU A 1 118 ? -2.875 -13.809 10.065 1.00 75.75 118 LEU A C 1
ATOM 912 O O . LEU A 1 118 ? -2.140 -13.015 9.474 1.00 75.75 118 LEU A O 1
ATOM 916 N N . PRO A 1 119 ? -2.445 -14.532 11.115 1.00 66.94 119 PRO A N 1
ATOM 917 C CA . PRO A 1 119 ? -1.061 -14.467 11.555 1.00 66.94 119 PRO A CA 1
ATOM 918 C C . PRO A 1 119 ? -0.136 -15.016 10.456 1.00 66.94 119 PRO A C 1
ATOM 920 O O . PRO A 1 119 ? -0.530 -15.947 9.742 1.00 66.94 119 PRO A O 1
ATOM 923 N N . PRO A 1 120 ? 1.095 -14.486 10.328 1.00 64.62 120 PRO A N 1
ATOM 924 C CA . PRO A 1 120 ? 2.088 -15.067 9.435 1.00 64.62 120 PRO A CA 1
ATOM 925 C C . PRO A 1 120 ? 2.331 -16.532 9.813 1.00 64.62 120 PRO A C 1
ATOM 927 O O . PRO A 1 120 ? 2.280 -16.905 10.991 1.00 64.62 120 PRO A O 1
ATOM 930 N N . LEU A 1 121 ? 2.574 -17.380 8.810 1.00 65.12 121 LEU A N 1
ATOM 931 C CA . LEU A 1 121 ? 2.872 -18.787 9.062 1.00 65.12 121 LEU A CA 1
ATOM 932 C C . LEU A 1 121 ? 4.173 -18.890 9.874 1.00 65.12 121 LEU A C 1
ATOM 934 O O . LEU A 1 121 ? 5.180 -18.304 9.472 1.00 65.12 121 LEU A O 1
ATOM 938 N N . PRO A 1 122 ? 4.186 -19.633 10.995 1.00 67.62 122 PRO A N 1
ATOM 939 C CA . PRO A 1 122 ? 5.419 -19.890 11.725 1.00 67.62 122 PRO A CA 1
ATOM 940 C C . PRO A 1 122 ? 6.450 -20.592 10.832 1.00 67.62 122 PRO A C 1
ATOM 942 O O . PRO A 1 122 ? 6.082 -21.375 9.949 1.00 67.62 122 PRO A O 1
ATOM 945 N N . GLU A 1 123 ? 7.740 -20.366 11.093 1.00 67.75 123 GLU A N 1
ATOM 946 C CA . GLU A 1 123 ? 8.812 -21.074 10.386 1.00 67.75 123 GLU A CA 1
ATOM 947 C C . GLU A 1 123 ? 8.586 -22.597 10.415 1.00 67.75 123 GLU A C 1
ATOM 949 O O . GLU A 1 123 ? 8.335 -23.195 11.463 1.00 67.75 123 GLU A O 1
ATOM 954 N N . GLY A 1 124 ? 8.664 -23.232 9.241 1.00 65.44 124 GLY A N 1
ATOM 955 C CA . GLY A 1 124 ? 8.486 -24.679 9.084 1.00 65.44 124 GLY A CA 1
ATOM 956 C C . GLY A 1 124 ? 7.036 -25.159 8.934 1.00 65.44 124 GLY A C 1
ATOM 957 O O . GLY A 1 124 ? 6.820 -26.362 8.779 1.00 65.44 124 GLY A O 1
ATOM 958 N N . VAL A 1 125 ? 6.044 -24.261 8.931 1.00 69.44 125 VAL A N 1
ATOM 959 C CA . VAL A 1 125 ? 4.634 -24.615 8.705 1.00 69.44 125 VAL A CA 1
ATOM 960 C C . VAL A 1 125 ? 4.249 -24.363 7.246 1.00 69.44 125 VAL A C 1
ATOM 962 O O . VAL A 1 125 ? 4.229 -23.229 6.780 1.00 69.44 125 VAL A O 1
ATOM 965 N N . ALA A 1 126 ? 3.903 -25.428 6.520 1.00 67.19 126 ALA A N 1
ATOM 966 C CA . ALA A 1 126 ? 3.365 -25.337 5.165 1.00 67.19 126 ALA A CA 1
ATOM 967 C C . ALA A 1 126 ? 1.837 -25.496 5.172 1.00 67.19 126 ALA A C 1
ATOM 969 O O . ALA A 1 126 ? 1.307 -26.452 5.744 1.00 67.19 126 ALA A O 1
ATOM 970 N N . SER A 1 127 ? 1.126 -24.597 4.489 1.00 62.22 127 SER A N 1
ATOM 971 C CA . SER A 1 127 ? -0.312 -24.748 4.245 1.00 62.22 127 SER A CA 1
ATOM 972 C C . SER A 1 127 ? -0.576 -25.976 3.374 1.00 62.22 127 SER A C 1
ATOM 974 O O . SER A 1 127 ? -0.054 -26.095 2.264 1.00 62.22 127 SER A O 1
ATOM 976 N N . LEU A 1 128 ? -1.409 -26.897 3.864 1.00 67.06 128 LEU A N 1
ATOM 977 C CA . LEU A 1 128 ? -1.824 -28.062 3.086 1.00 67.06 128 LEU A CA 1
ATOM 978 C C . LEU A 1 128 ? -2.676 -27.603 1.891 1.00 67.06 128 LEU A C 1
ATOM 980 O O . LEU A 1 128 ? -3.627 -26.839 2.082 1.00 67.06 128 LEU A O 1
ATOM 984 N N . PRO A 1 129 ? -2.388 -28.067 0.661 1.00 66.25 129 PRO A N 1
ATOM 985 C CA . PRO A 1 129 ? -3.182 -27.698 -0.499 1.00 66.25 129 PRO A CA 1
ATOM 986 C C . PRO A 1 129 ? -4.619 -28.181 -0.298 1.00 66.25 129 PRO A C 1
ATOM 988 O O . PRO A 1 129 ? -4.869 -29.369 -0.078 1.00 66.25 129 PRO A O 1
ATOM 991 N N . ASN A 1 130 ? -5.576 -27.256 -0.375 1.00 62.69 130 ASN A N 1
ATOM 992 C CA . ASN A 1 130 ? -6.986 -27.599 -0.272 1.00 62.69 130 ASN A CA 1
ATOM 993 C C . ASN A 1 130 ? -7.358 -28.440 -1.501 1.00 62.69 130 ASN A C 1
ATOM 995 O O . ASN A 1 130 ? -7.434 -27.932 -2.624 1.00 62.69 130 ASN A O 1
ATOM 999 N N . ARG A 1 131 ? -7.517 -29.754 -1.311 1.00 62.84 131 ARG A N 1
ATOM 1000 C CA . ARG A 1 131 ? -7.878 -30.679 -2.385 1.00 62.84 131 ARG A CA 1
ATOM 1001 C C . ARG A 1 131 ? -9.273 -30.300 -2.865 1.00 62.84 131 ARG A C 1
ATOM 1003 O O . ARG A 1 131 ? -10.260 -30.638 -2.216 1.00 62.84 131 ARG A O 1
ATOM 1010 N N . ARG A 1 132 ? -9.359 -29.609 -4.006 1.00 60.31 132 ARG A N 1
ATOM 1011 C CA . ARG A 1 132 ? -10.630 -29.400 -4.705 1.00 60.31 132 ARG A CA 1
ATOM 1012 C C . ARG A 1 132 ? -11.242 -30.780 -4.955 1.00 60.31 132 ARG A C 1
ATOM 1014 O O . ARG A 1 132 ? -10.718 -31.564 -5.744 1.00 60.31 132 ARG A O 1
ATOM 1021 N N . ARG A 1 133 ? -12.300 -31.108 -4.210 1.00 51.62 133 ARG A N 1
ATOM 1022 C CA . ARG A 1 133 ? -13.196 -32.216 -4.541 1.00 51.62 133 ARG A CA 1
ATOM 1023 C C . ARG A 1 133 ? -13.969 -31.766 -5.775 1.00 51.62 133 ARG A C 1
ATOM 1025 O O . ARG A 1 133 ? -14.867 -30.940 -5.646 1.00 51.62 133 ARG A O 1
ATOM 1032 N N . ASN A 1 134 ? -13.532 -32.246 -6.937 1.00 50.62 134 ASN A N 1
ATOM 1033 C CA . ASN A 1 134 ? -14.369 -32.291 -8.132 1.00 50.62 134 ASN A CA 1
ATOM 1034 C C . ASN A 1 134 ? -15.524 -33.267 -7.903 1.00 50.62 134 ASN A C 1
ATOM 1036 O O . ASN A 1 134 ? -15.283 -34.294 -7.222 1.00 50.62 134 ASN A O 1
#

Secondary structure (DSSP, 8-state):
-EEEEEEEEEEEEEETTTTEEEEEEEEEEEEE-HHHHT-TTHHHHHHHHHHHHHHHTT--EEEEEEEEEEEEE---GGGTTSPPEEEEEEEEEEEESSS--HHHHHHHHHHHHHHTTPPPPPTTPPPPP-----

Foldseek 3Di:
DKDKDWDKAAAPVADPLQRGGIKIKMKMKAKDAPVLQVDPCNFVVLVVLLVVLCVVLVQDWDDKDWGKDKDWAQADDPRNPPGIIIMIMIIMMIHGPDPPCPSVVRSVVVSRCVRVVNDPDPPPDDDDPDPPPD

pLDDT: mean 87.33, std 11.77, range [50.62, 98.5]